Protein AF-A0A7H4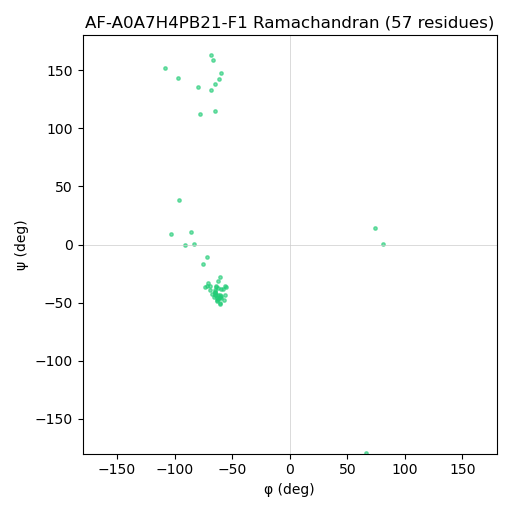PB21-F1 (afdb_monomer)

Organism: NCBI:txid2058152

pLDDT: mean 84.76, std 8.22, range [54.91, 94.94]

Radius of gyration: 13.25 Å; Cα contacts (8 Å, |Δi|>4): 21; chains: 1; bounding box: 35×25×30 Å

Structure (mmCIF, N/CA/C/O backbone):
data_AF-A0A7H4PB21-F1
#
_entry.id   AF-A0A7H4PB21-F1
#
loop_
_atom_site.group_PDB
_atom_site.id
_atom_site.type_symbol
_atom_site.label_atom_id
_atom_site.label_alt_id
_atom_site.label_comp_id
_atom_site.label_asym_id
_atom_site.label_entity_id
_atom_site.label_seq_id
_atom_site.pdbx_PDB_ins_code
_atom_site.Cartn_x
_atom_site.Cartn_y
_atom_site.Cartn_z
_atom_site.occupancy
_atom_site.B_iso_or_equiv
_atom_site.auth_seq_id
_atom_site.auth_comp_id
_atom_site.auth_asym_id
_atom_site.auth_atom_id
_atom_site.pdbx_PDB_model_num
ATOM 1 N N . MET A 1 1 ? -1.595 -14.431 13.950 1.00 79.69 1 MET A N 1
ATOM 2 C CA . MET A 1 1 ? -3.022 -14.062 14.086 1.00 79.69 1 MET A CA 1
ATOM 3 C C . MET A 1 1 ? -3.312 -12.926 13.121 1.00 79.69 1 MET A C 1
ATOM 5 O O . MET A 1 1 ? -2.460 -12.049 12.987 1.00 79.69 1 MET A O 1
ATOM 9 N N . VAL A 1 2 ? -4.440 -12.967 12.411 1.00 78.81 2 VAL A N 1
ATOM 10 C CA . VAL A 1 2 ? -4.810 -11.962 11.392 1.00 78.81 2 VAL A CA 1
ATOM 11 C C . VAL A 1 2 ? -4.825 -10.557 11.997 1.00 78.81 2 VAL A C 1
ATOM 13 O O . VAL A 1 2 ? -4.344 -9.612 11.381 1.00 78.81 2 VAL A O 1
ATOM 16 N N . GLU A 1 3 ? -5.245 -10.441 13.250 1.00 82.69 3 GLU A N 1
ATOM 17 C CA . GLU A 1 3 ? -5.315 -9.219 14.048 1.00 82.69 3 GLU A CA 1
ATOM 18 C C . GLU A 1 3 ? -3.970 -8.485 14.130 1.00 82.69 3 GLU A C 1
ATOM 20 O O . GLU A 1 3 ? -3.929 -7.260 14.063 1.00 82.69 3 GLU A O 1
ATOM 25 N N . GLN A 1 4 ? -2.849 -9.211 14.200 1.00 81.38 4 GLN A N 1
ATOM 26 C CA . GLN A 1 4 ? -1.516 -8.595 14.216 1.00 81.38 4 GLN A CA 1
ATOM 27 C C . GLN A 1 4 ? -1.145 -7.988 12.859 1.00 81.38 4 GLN A C 1
ATOM 29 O O . GLN A 1 4 ? -0.453 -6.973 12.801 1.00 81.38 4 GLN A O 1
ATOM 34 N N . LEU A 1 5 ? -1.608 -8.594 11.765 1.00 81.50 5 LEU A N 1
ATOM 35 C CA . LEU A 1 5 ? -1.399 -8.074 10.414 1.00 81.50 5 LEU A CA 1
ATOM 36 C C . LEU A 1 5 ? -2.287 -6.850 10.158 1.00 81.50 5 LEU A C 1
ATOM 38 O O . LEU A 1 5 ? -1.829 -5.887 9.543 1.00 81.50 5 LEU A O 1
ATOM 42 N N . VAL A 1 6 ? -3.515 -6.855 10.693 1.00 79.44 6 VAL A N 1
ATOM 43 C CA . VAL A 1 6 ? -4.407 -5.683 10.704 1.00 79.44 6 VAL A CA 1
ATOM 44 C C . VAL A 1 6 ? -3.769 -4.528 11.477 1.00 79.44 6 VAL A C 1
ATOM 46 O O . VAL A 1 6 ? -3.653 -3.428 10.940 1.00 79.44 6 VAL A O 1
ATOM 49 N N . ALA A 1 7 ? -3.293 -4.782 12.701 1.00 80.88 7 ALA A N 1
ATOM 50 C CA . ALA A 1 7 ? -2.688 -3.762 13.562 1.00 80.88 7 ALA A CA 1
ATOM 51 C C . ALA A 1 7 ? -1.416 -3.143 12.960 1.00 80.88 7 ALA A C 1
ATOM 53 O O . ALA A 1 7 ? -1.135 -1.968 13.172 1.00 80.88 7 ALA A O 1
ATOM 54 N N . ARG A 1 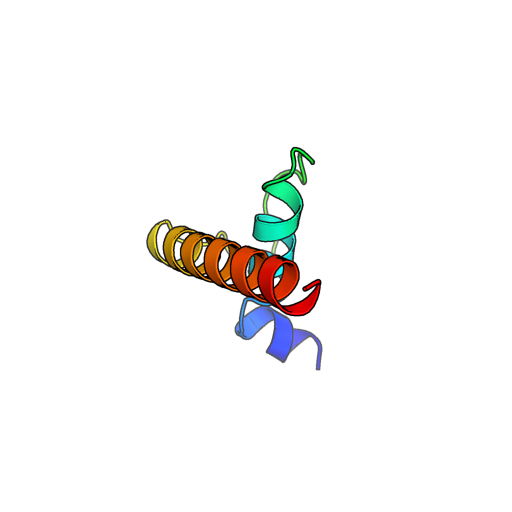8 ? -0.656 -3.921 12.180 1.00 82.38 8 ARG A N 1
ATOM 55 C CA . ARG A 1 8 ? 0.541 -3.446 11.469 1.00 82.38 8 ARG A CA 1
ATOM 56 C C . ARG A 1 8 ? 0.242 -2.765 10.130 1.00 82.38 8 ARG A C 1
ATOM 58 O O . ARG A 1 8 ? 1.176 -2.362 9.446 1.00 82.38 8 ARG A O 1
ATOM 65 N N . GLY A 1 9 ? -1.025 -2.653 9.730 1.00 83.62 9 GLY A N 1
ATOM 66 C CA . GLY A 1 9 ? -1.413 -1.963 8.499 1.00 83.62 9 GLY A CA 1
ATOM 67 C C . GLY A 1 9 ? -1.105 -2.728 7.206 1.00 83.62 9 GLY A C 1
ATOM 68 O O . GLY A 1 9 ? -1.131 -2.137 6.129 1.00 83.62 9 GLY A O 1
ATOM 69 N N . VAL A 1 10 ? -0.802 -4.031 7.282 1.00 86.69 10 VAL A N 1
ATOM 70 C CA . VAL A 1 10 ? -0.323 -4.828 6.134 1.00 86.69 10 VAL A CA 1
ATOM 71 C C . VAL A 1 10 ? -1.346 -4.843 4.999 1.00 86.69 10 VAL A C 1
ATOM 73 O O . VAL A 1 10 ? -0.993 -4.642 3.838 1.00 86.69 10 VAL A O 1
ATOM 76 N N . PHE A 1 11 ? -2.624 -5.033 5.329 1.00 87.62 11 PHE A N 1
ATOM 77 C CA . PHE A 1 11 ? -3.698 -5.109 4.339 1.00 87.62 11 PHE A CA 1
ATOM 78 C C . PHE A 1 11 ? -3.958 -3.761 3.663 1.00 87.62 11 PHE A C 1
ATOM 80 O O . PHE A 1 11 ? -4.179 -3.712 2.455 1.00 87.62 11 PHE A O 1
ATOM 87 N N . GLN A 1 12 ? -3.896 -2.662 4.417 1.00 88.38 12 GLN A N 1
ATOM 88 C CA . GLN A 1 12 ? -4.079 -1.317 3.880 1.00 88.38 12 GLN A CA 1
ATOM 89 C C . GLN A 1 12 ? -2.934 -0.929 2.946 1.00 88.38 12 GLN A C 1
ATOM 91 O O . GLN A 1 12 ? -3.185 -0.396 1.865 1.00 88.38 12 GLN A O 1
ATOM 96 N N . SER A 1 13 ? -1.697 -1.250 3.329 1.00 89.38 13 SER A N 1
ATOM 97 C CA . SER A 1 13 ? -0.510 -1.031 2.502 1.00 89.38 13 SER A CA 1
ATOM 98 C C . SER A 1 13 ? -0.568 -1.839 1.208 1.00 89.38 13 SER A C 1
ATOM 100 O O . SER A 1 13 ? -0.367 -1.283 0.130 1.00 89.38 13 SER A O 1
ATOM 102 N N . ALA A 1 14 ? -0.919 -3.127 1.291 1.00 88.25 14 ALA A N 1
ATOM 103 C CA . ALA A 1 14 ? -1.077 -3.984 0.117 1.00 88.25 14 ALA A CA 1
ATOM 104 C C . ALA A 1 14 ? -2.175 -3.467 -0.824 1.00 88.25 14 ALA A C 1
ATOM 106 O O . ALA A 1 14 ? -1.952 -3.356 -2.028 1.00 88.25 14 ALA A O 1
ATOM 107 N N . LYS A 1 15 ? -3.336 -3.088 -0.271 1.00 87.56 15 LYS A N 1
ATOM 108 C CA . LYS A 1 15 ? -4.451 -2.515 -1.037 1.00 87.56 15 LYS A CA 1
ATOM 109 C C . LYS A 1 15 ? -4.044 -1.224 -1.751 1.00 87.56 15 LYS A C 1
ATOM 111 O O . LYS A 1 15 ? -4.332 -1.069 -2.933 1.00 87.56 15 LYS A O 1
ATOM 116 N N . TYR A 1 16 ? -3.365 -0.317 -1.049 1.00 89.50 16 TYR A N 1
ATOM 117 C CA . TYR A 1 16 ? -2.916 0.954 -1.617 1.00 89.50 16 TYR A CA 1
ATOM 118 C C . TYR A 1 16 ? -1.917 0.748 -2.759 1.00 89.50 16 TYR A C 1
ATOM 120 O O . TYR A 1 16 ? -2.103 1.315 -3.832 1.00 89.50 16 TYR A O 1
ATOM 128 N N . LEU A 1 17 ? -0.906 -0.105 -2.561 1.00 88.62 17 LEU A N 1
ATOM 129 C CA . LEU A 1 17 ? 0.099 -0.396 -3.586 1.00 88.62 17 LEU A CA 1
ATOM 130 C C . LEU A 1 17 ? -0.498 -1.103 -4.811 1.00 88.62 17 LEU A C 1
ATOM 132 O O . LEU A 1 17 ? -0.164 -0.733 -5.931 1.00 88.62 17 LEU A O 1
ATOM 136 N N . ALA A 1 18 ? -1.420 -2.053 -4.619 1.00 84.25 18 ALA A N 1
ATOM 137 C CA . ALA A 1 18 ? -2.110 -2.725 -5.723 1.00 84.25 18 ALA A CA 1
ATOM 138 C C . ALA A 1 18 ? -2.983 -1.762 -6.549 1.00 84.25 18 ALA A C 1
ATOM 140 O O . ALA A 1 18 ? -3.070 -1.885 -7.768 1.00 84.25 18 ALA A O 1
ATOM 141 N N . ALA A 1 19 ? -3.602 -0.771 -5.899 1.00 84.12 19 ALA A N 1
ATOM 142 C CA . ALA A 1 19 ? -4.427 0.231 -6.569 1.00 84.12 19 ALA A CA 1
ATOM 143 C C . ALA A 1 19 ? -3.612 1.294 -7.334 1.00 84.12 19 ALA A C 1
ATOM 145 O O . ALA A 1 19 ? -4.168 1.969 -8.203 1.00 84.12 19 ALA A O 1
ATOM 146 N N . LYS A 1 20 ? -2.301 1.450 -7.066 1.00 77.62 20 LYS A N 1
ATOM 147 C CA . LYS A 1 20 ? -1.449 2.402 -7.812 1.00 77.62 20 LYS A CA 1
ATOM 148 C C . LYS A 1 20 ? -1.393 2.089 -9.306 1.00 77.62 20 LYS A C 1
ATOM 150 O O . LYS A 1 20 ? -1.226 3.007 -10.103 1.00 77.62 20 LYS A O 1
ATOM 155 N N . GLU A 1 21 ? -1.571 0.828 -9.684 1.00 72.06 21 GLU A N 1
ATOM 156 C CA . GLU A 1 21 ? -1.598 0.379 -11.076 1.00 72.06 21 GLU A CA 1
ATOM 157 C C . GLU A 1 21 ? -3.034 0.271 -11.625 1.00 72.06 21 GLU A C 1
ATOM 159 O O . GLU A 1 21 ? -3.332 -0.612 -12.417 1.00 72.06 21 GLU A O 1
ATOM 164 N N . THR A 1 22 ? -3.917 1.210 -11.255 1.00 69.88 22 THR A N 1
ATOM 165 C CA . THR A 1 22 ? -5.266 1.479 -11.821 1.00 69.88 22 THR A CA 1
ATOM 166 C C . THR A 1 22 ? -6.453 0.623 -11.372 1.00 69.88 22 THR A C 1
ATOM 168 O O . THR A 1 22 ? -7.579 0.905 -11.784 1.00 69.88 22 THR A O 1
ATOM 171 N N . VAL A 1 23 ? -6.284 -0.350 -10.475 1.00 71.00 23 VAL A N 1
ATOM 172 C CA . VAL A 1 23 ? -7.444 -1.082 -9.937 1.00 71.00 23 VAL A CA 1
ATOM 173 C C . VAL A 1 23 ? -8.151 -0.230 -8.878 1.00 71.00 23 VAL A C 1
ATOM 175 O O . VAL A 1 23 ? -7.612 -0.010 -7.793 1.00 71.00 23 VAL A O 1
ATOM 178 N N . ASP A 1 24 ? -9.373 0.232 -9.162 1.00 69.12 24 ASP A N 1
ATOM 179 C CA . ASP A 1 24 ? -10.256 0.756 -8.115 1.00 69.12 24 ASP A CA 1
ATOM 180 C C . ASP A 1 24 ? -10.615 -0.387 -7.159 1.00 69.12 24 ASP A C 1
ATOM 182 O O . ASP A 1 24 ? -11.246 -1.378 -7.529 1.00 69.12 24 ASP A O 1
ATOM 186 N N . THR A 1 25 ? -10.168 -0.264 -5.913 1.00 70.88 25 THR A N 1
ATOM 187 C CA . THR A 1 25 ? -10.354 -1.282 -4.874 1.00 70.88 25 THR A CA 1
ATOM 188 C C . THR A 1 25 ? -11.462 -0.911 -3.879 1.00 70.88 25 THR A C 1
ATOM 190 O O . THR A 1 25 ? -11.628 -1.581 -2.849 1.00 70.88 25 THR A O 1
ATOM 193 N N . GLY A 1 26 ? -12.231 0.148 -4.160 1.00 78.50 26 GLY A N 1
ATOM 194 C CA . GLY A 1 26 ? -13.349 0.607 -3.340 1.00 78.50 26 GLY A CA 1
ATOM 195 C C . GLY A 1 26 ? -12.946 1.143 -1.954 1.00 78.50 26 GLY A C 1
ATOM 196 O O . GLY A 1 26 ? -11.766 1.149 -1.582 1.00 78.50 26 GLY A O 1
ATOM 197 N N . PRO A 1 27 ? -13.919 1.571 -1.130 1.00 80.00 27 PRO A N 1
ATOM 198 C CA . PRO A 1 27 ? -13.655 2.215 0.157 1.00 80.00 27 PRO A CA 1
ATOM 199 C C . PRO A 1 27 ? -13.013 1.271 1.186 1.00 80.00 27 PRO A C 1
ATOM 201 O O . PRO A 1 27 ? -13.101 0.041 1.096 1.00 80.00 27 PRO A O 1
ATOM 204 N N . THR A 1 28 ? -12.352 1.847 2.190 1.00 82.81 28 THR A N 1
ATOM 205 C CA . THR A 1 28 ? -11.880 1.104 3.369 1.00 82.81 28 THR A CA 1
ATOM 206 C C . THR A 1 28 ? -13.082 0.656 4.207 1.00 82.81 28 THR A C 1
ATOM 208 O O . THR A 1 28 ? -13.986 1.450 4.449 1.00 82.81 28 THR A O 1
ATOM 211 N N . ARG A 1 29 ? -13.102 -0.614 4.630 1.00 84.44 29 ARG A N 1
ATOM 212 C CA . ARG A 1 29 ? -14.146 -1.196 5.493 1.00 84.44 29 ARG A CA 1
ATOM 213 C C . ARG A 1 29 ? -13.588 -1.450 6.891 1.00 84.44 29 ARG A C 1
ATOM 215 O O . ARG A 1 29 ? -12.400 -1.731 7.023 1.00 84.44 29 ARG A O 1
ATOM 222 N N . GLU A 1 30 ? -14.437 -1.417 7.911 1.00 81.31 30 GLU A N 1
ATOM 223 C CA . GLU A 1 30 ? -14.051 -1.811 9.271 1.00 81.31 30 GLU A CA 1
ATOM 224 C C . GLU A 1 30 ? -13.577 -3.279 9.321 1.00 81.31 30 GLU A C 1
ATOM 226 O O . GLU A 1 30 ? -14.059 -4.102 8.534 1.00 81.31 30 GLU A O 1
ATOM 231 N N . PRO A 1 31 ? -12.616 -3.633 10.201 1.00 81.88 31 PRO A N 1
ATOM 232 C CA . PRO A 1 31 ? -11.958 -2.806 11.227 1.00 81.88 31 PRO A CA 1
ATOM 233 C C . PRO A 1 31 ? -10.750 -2.001 10.706 1.00 81.88 31 PRO A C 1
ATOM 235 O O . PRO A 1 31 ? -9.957 -1.478 11.488 1.00 81.88 31 PRO A O 1
ATOM 238 N N . PHE A 1 32 ? -10.551 -1.935 9.389 1.00 83.94 32 PHE A N 1
ATOM 239 C CA . PHE A 1 32 ? -9.389 -1.281 8.803 1.00 83.9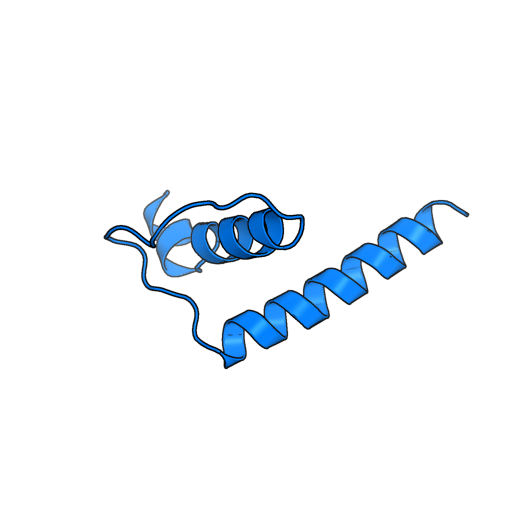4 32 PHE A CA 1
ATOM 240 C C . PHE A 1 32 ? -9.576 0.237 8.778 1.00 83.94 32 PHE A C 1
ATOM 242 O O . PHE A 1 32 ? -10.617 0.750 8.377 1.00 83.94 32 PHE A O 1
ATOM 249 N N . VAL A 1 33 ? -8.533 0.965 9.167 1.00 84.12 33 VAL A N 1
ATOM 250 C CA . VAL A 1 33 ? -8.502 2.432 9.109 1.00 84.12 33 VAL A CA 1
ATOM 251 C C . VAL A 1 33 ? -7.792 2.873 7.835 1.00 84.12 33 VAL A C 1
ATOM 253 O O . VAL A 1 33 ? -6.843 2.224 7.395 1.00 84.12 33 VAL A O 1
ATOM 256 N N . ALA A 1 34 ? -8.254 3.963 7.221 1.00 85.12 34 ALA A N 1
ATOM 257 C CA . ALA A 1 34 ? -7.602 4.530 6.047 1.00 85.12 34 ALA A CA 1
ATOM 258 C C . ALA A 1 34 ? -6.164 4.977 6.365 1.00 85.12 34 ALA A C 1
ATOM 260 O O . ALA A 1 34 ? -5.895 5.523 7.433 1.00 85.12 34 ALA A O 1
ATOM 261 N N . LEU A 1 35 ? -5.253 4.778 5.409 1.00 87.12 35 LEU A N 1
ATOM 262 C CA . LEU A 1 35 ? -3.883 5.278 5.515 1.00 87.12 35 LEU A CA 1
ATOM 263 C C . LEU A 1 35 ? -3.869 6.807 5.532 1.00 87.12 35 LEU A C 1
ATOM 265 O O . LEU A 1 35 ? -4.557 7.452 4.728 1.00 87.12 35 LEU A O 1
ATOM 269 N N . THR A 1 36 ? -3.034 7.376 6.396 1.00 89.94 36 THR A N 1
ATOM 270 C CA . THR A 1 36 ? -2.773 8.818 6.416 1.00 89.94 36 THR A CA 1
ATOM 271 C C . THR A 1 36 ? -2.004 9.248 5.164 1.00 89.94 36 THR A C 1
ATOM 273 O O . THR A 1 36 ? -1.394 8.431 4.473 1.00 89.94 36 THR A O 1
ATOM 276 N N . ALA A 1 37 ? -2.000 10.550 4.866 1.00 89.00 37 ALA A N 1
ATOM 277 C CA . ALA A 1 37 ? -1.209 11.089 3.758 1.00 89.00 37 ALA A CA 1
ATOM 278 C C . ALA A 1 37 ? 0.295 10.786 3.913 1.00 89.00 37 ALA A C 1
ATOM 280 O O . ALA A 1 37 ? 0.946 10.439 2.933 1.00 89.00 37 ALA A O 1
ATOM 281 N N . ALA A 1 38 ? 0.819 10.841 5.144 1.00 91.38 38 ALA A N 1
ATOM 282 C CA . ALA A 1 38 ? 2.213 10.510 5.434 1.00 91.38 38 ALA A CA 1
ATOM 283 C C . ALA A 1 38 ? 2.526 9.036 5.124 1.00 91.38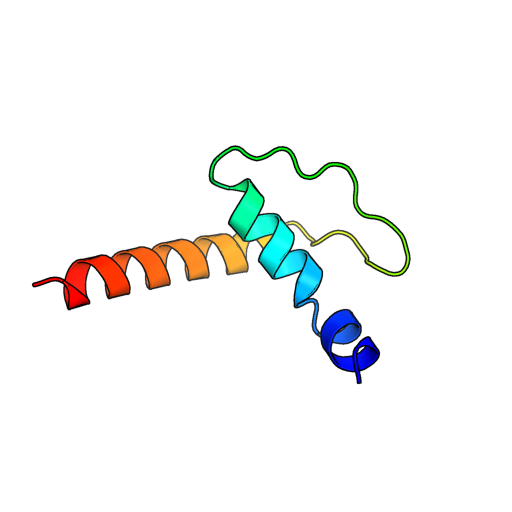 38 ALA A C 1
ATOM 285 O O . ALA A 1 38 ? 3.463 8.750 4.385 1.00 91.38 38 ALA A O 1
ATOM 286 N N . GLN A 1 39 ? 1.683 8.107 5.590 1.00 90.56 39 GLN A N 1
ATOM 287 C CA . GLN A 1 39 ? 1.849 6.672 5.324 1.00 90.56 39 GLN A CA 1
ATOM 288 C C . GLN A 1 39 ? 1.765 6.341 3.829 1.00 90.56 39 GLN A C 1
ATOM 290 O O . GLN A 1 39 ? 2.499 5.490 3.335 1.00 90.56 39 GLN A O 1
ATOM 295 N N . LYS A 1 40 ? 0.882 7.020 3.086 1.00 90.81 40 LYS A N 1
ATOM 296 C CA . LYS A 1 40 ? 0.808 6.886 1.623 1.00 90.81 40 LYS A CA 1
ATOM 297 C C . LYS A 1 40 ? 2.106 7.335 0.946 1.00 90.81 40 LYS A C 1
ATOM 2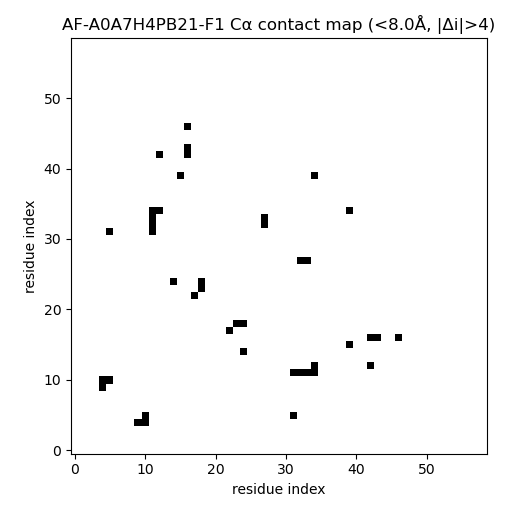99 O O . LYS A 1 40 ? 2.587 6.623 0.071 1.00 90.81 40 LYS A O 1
ATOM 304 N N . GLY A 1 41 ? 2.687 8.453 1.385 1.00 91.88 41 GLY A N 1
ATOM 305 C CA . GLY A 1 41 ? 3.982 8.934 0.896 1.00 91.88 41 GLY A CA 1
ATOM 306 C C . GLY A 1 41 ? 5.121 7.943 1.159 1.00 91.88 41 GLY A C 1
ATOM 307 O O . GLY A 1 41 ? 5.867 7.605 0.246 1.00 91.88 41 GLY A O 1
ATOM 308 N N . GLU A 1 42 ? 5.197 7.382 2.369 1.00 93.56 42 GLU A N 1
ATOM 309 C CA . GLU A 1 42 ? 6.195 6.353 2.708 1.00 93.56 42 GLU A CA 1
ATOM 310 C C . GLU A 1 42 ? 6.071 5.097 1.824 1.00 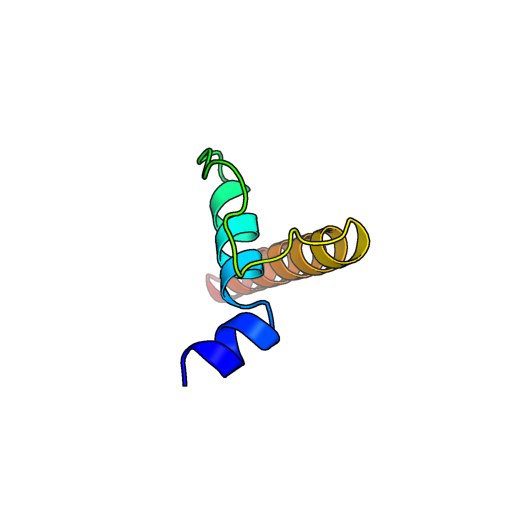93.56 42 GLU A C 1
ATOM 312 O O . GLU A 1 42 ? 7.078 4.506 1.412 1.00 93.56 42 GLU A O 1
ATOM 317 N N . LEU A 1 43 ? 4.837 4.690 1.505 1.00 93.62 43 LEU A N 1
ATOM 318 C CA . LEU A 1 43 ? 4.563 3.577 0.593 1.00 93.62 43 LEU A CA 1
ATOM 319 C C . LEU A 1 43 ? 4.931 3.908 -0.857 1.00 93.62 43 LEU A C 1
ATOM 321 O O . LEU A 1 43 ? 5.424 3.030 -1.564 1.00 93.62 43 LEU A O 1
ATOM 325 N N . ASP A 1 44 ? 4.743 5.152 -1.293 1.00 93.81 44 ASP A N 1
ATOM 326 C CA . ASP A 1 44 ? 5.153 5.608 -2.623 1.00 93.81 44 ASP A CA 1
ATOM 327 C C . ASP A 1 44 ? 6.684 5.563 -2.775 1.00 93.81 44 ASP A C 1
ATOM 329 O O . ASP A 1 44 ? 7.199 5.028 -3.763 1.00 93.81 44 ASP A O 1
ATOM 333 N N . ASP A 1 45 ? 7.422 6.008 -1.758 1.00 94.94 45 ASP A N 1
ATOM 334 C CA . ASP A 1 45 ? 8.886 5.922 -1.731 1.00 94.94 45 ASP A CA 1
ATOM 335 C C . ASP A 1 45 ? 9.385 4.472 -1.697 1.00 94.94 45 ASP A C 1
AT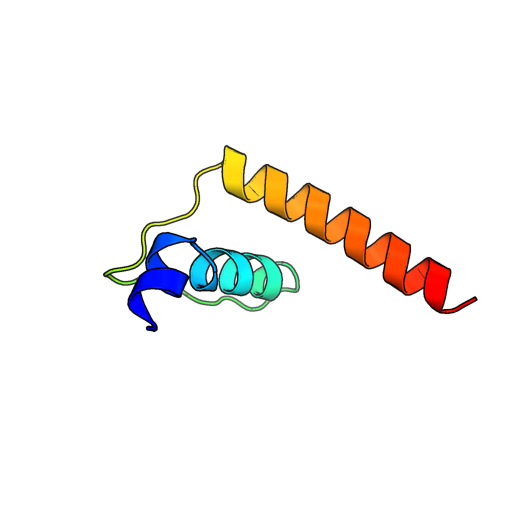OM 337 O O . ASP A 1 45 ? 10.394 4.121 -2.324 1.00 94.94 45 ASP A O 1
ATOM 341 N N . LEU A 1 46 ? 8.700 3.599 -0.950 1.00 92.81 46 LEU A N 1
ATOM 342 C CA . LEU A 1 46 ? 8.984 2.164 -0.950 1.00 92.81 46 LEU A CA 1
ATOM 343 C C . LEU A 1 46 ? 8.734 1.548 -2.332 1.00 92.81 46 LEU A C 1
ATOM 345 O O . LEU A 1 46 ? 9.589 0.819 -2.834 1.00 92.81 46 LEU A O 1
ATOM 349 N N . TYR A 1 47 ? 7.612 1.876 -2.970 1.00 92.44 47 TYR A N 1
ATOM 350 C CA . TYR A 1 47 ? 7.262 1.394 -4.304 1.00 92.44 47 TYR A CA 1
ATOM 351 C C . TYR A 1 47 ? 8.342 1.739 -5.339 1.00 92.44 47 TYR A C 1
ATOM 353 O O . TYR A 1 47 ? 8.809 0.862 -6.071 1.00 92.44 47 TYR A O 1
ATOM 361 N N . LEU A 1 48 ? 8.813 2.989 -5.354 1.00 93.38 48 LEU A N 1
ATOM 362 C CA . LEU A 1 48 ? 9.883 3.426 -6.257 1.00 93.38 48 LEU A CA 1
ATOM 363 C C . LEU A 1 48 ? 11.218 2.721 -5.982 1.00 93.38 48 LEU A C 1
ATOM 365 O O . LEU A 1 48 ? 11.972 2.433 -6.914 1.00 93.38 48 LEU A O 1
ATOM 369 N N . ARG A 1 49 ? 11.541 2.448 -4.712 1.00 94.62 49 ARG A N 1
ATOM 370 C CA . ARG A 1 49 ? 12.738 1.670 -4.346 1.00 94.62 49 ARG A CA 1
ATOM 371 C C . ARG A 1 49 ? 12.646 0.227 -4.836 1.00 94.62 49 ARG A C 1
ATOM 373 O O . ARG A 1 49 ? 13.603 -0.256 -5.430 1.00 94.62 49 ARG A O 1
ATOM 380 N N . LEU A 1 50 ? 11.500 -0.426 -4.646 1.00 91.25 50 LEU A N 1
ATOM 381 C CA . LEU A 1 50 ? 11.275 -1.800 -5.104 1.00 91.25 50 LEU A CA 1
ATOM 382 C C . LEU A 1 50 ? 11.335 -1.909 -6.630 1.00 91.25 50 LEU A C 1
ATOM 384 O O . LEU A 1 50 ? 11.988 -2.808 -7.148 1.00 91.25 50 LEU A O 1
ATOM 388 N N . ARG A 1 51 ? 10.719 -0.970 -7.358 1.00 90.94 51 ARG A N 1
ATOM 389 C CA . ARG A 1 51 ? 10.769 -0.931 -8.830 1.00 90.94 51 ARG A CA 1
ATOM 390 C C . ARG A 1 51 ? 12.193 -0.785 -9.360 1.00 90.94 51 ARG A C 1
ATOM 392 O O . ARG A 1 51 ? 12.545 -1.490 -10.297 1.00 90.94 51 ARG A O 1
ATOM 399 N N . ARG A 1 52 ? 12.998 0.097 -8.754 1.00 94.00 52 ARG A N 1
ATOM 400 C CA . ARG A 1 52 ? 14.423 0.233 -9.096 1.00 94.00 52 ARG A CA 1
ATOM 401 C C . ARG A 1 52 ? 15.176 -1.065 -8.841 1.00 94.00 52 ARG A C 1
ATOM 403 O O . ARG A 1 52 ? 15.775 -1.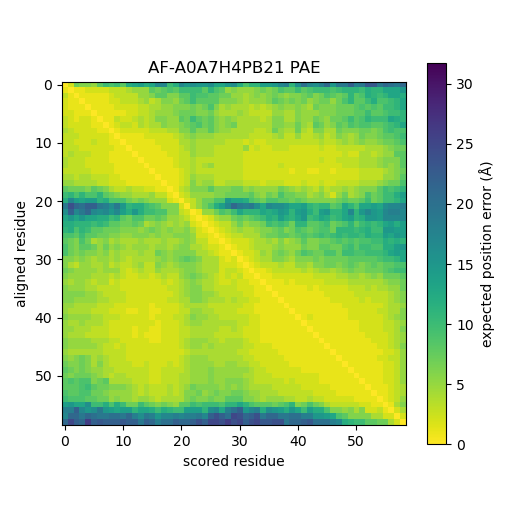591 -9.760 1.00 94.00 52 ARG A O 1
ATOM 410 N N . TYR A 1 53 ? 15.037 -1.633 -7.644 1.00 93.38 53 TYR A N 1
ATOM 411 C CA . TYR A 1 53 ? 15.692 -2.894 -7.302 1.00 93.38 53 TYR A CA 1
ATOM 412 C C . TYR A 1 53 ? 15.335 -4.038 -8.263 1.00 93.38 53 TYR A C 1
ATOM 414 O O . TYR A 1 53 ? 16.216 -4.770 -8.691 1.00 93.38 53 TYR A O 1
ATOM 422 N N . ILE A 1 54 ? 14.057 -4.184 -8.631 1.00 92.00 54 ILE A N 1
ATOM 423 C CA . ILE A 1 54 ? 13.609 -5.212 -9.585 1.00 92.00 54 ILE A CA 1
ATOM 424 C C . ILE A 1 54 ? 14.191 -4.966 -10.983 1.00 92.00 54 ILE A C 1
ATOM 426 O O . ILE A 1 54 ? 14.586 -5.920 -11.645 1.00 92.00 54 ILE A O 1
ATOM 430 N N . ALA A 1 55 ? 14.237 -3.709 -11.434 1.00 92.56 55 ALA A N 1
ATOM 431 C CA . ALA A 1 55 ? 14.829 -3.359 -12.723 1.00 92.56 55 ALA A CA 1
ATOM 432 C C . ALA A 1 55 ? 16.341 -3.642 -12.750 1.00 92.56 55 ALA A C 1
ATOM 434 O O . ALA A 1 55 ? 16.833 -4.201 -13.726 1.00 92.56 55 ALA A O 1
ATOM 435 N N . ASP A 1 56 ? 17.045 -3.318 -11.663 1.00 90.69 56 ASP A N 1
ATOM 436 C CA . ASP A 1 56 ? 18.489 -3.523 -11.523 1.00 90.69 56 ASP A CA 1
ATOM 437 C C . ASP A 1 56 ? 18.843 -5.013 -11.370 1.00 90.69 56 ASP A C 1
ATOM 439 O O . ASP A 1 56 ? 19.848 -5.466 -11.904 1.00 90.69 56 ASP A O 1
ATOM 443 N N . ALA A 1 57 ? 18.006 -5.801 -10.685 1.00 80.31 57 ALA A N 1
ATOM 444 C CA . ALA A 1 57 ? 18.184 -7.250 -10.538 1.00 80.31 57 ALA A CA 1
ATOM 445 C C . ALA A 1 57 ? 17.902 -8.044 -11.830 1.00 80.31 57 ALA A C 1
ATOM 447 O O . ALA A 1 57 ? 18.148 -9.249 -11.873 1.00 80.31 57 ALA A O 1
ATOM 448 N N . GLY A 1 58 ? 17.335 -7.394 -12.850 1.00 63.59 58 GLY A N 1
ATOM 449 C CA . GLY A 1 58 ? 17.103 -7.967 -14.175 1.00 63.59 58 GLY A CA 1
ATOM 450 C C . GLY A 1 58 ? 18.246 -7.745 -15.173 1.00 63.59 58 GLY A C 1
ATOM 451 O O . GLY A 1 58 ? 18.105 -8.182 -16.317 1.00 63.59 58 GLY A O 1
ATOM 452 N N . GLN A 1 59 ? 19.325 -7.055 -14.776 1.00 54.91 59 GLN A N 1
ATOM 453 C CA . GLN A 1 59 ? 20.573 -6.913 -15.544 1.00 54.91 59 GLN A CA 1
ATO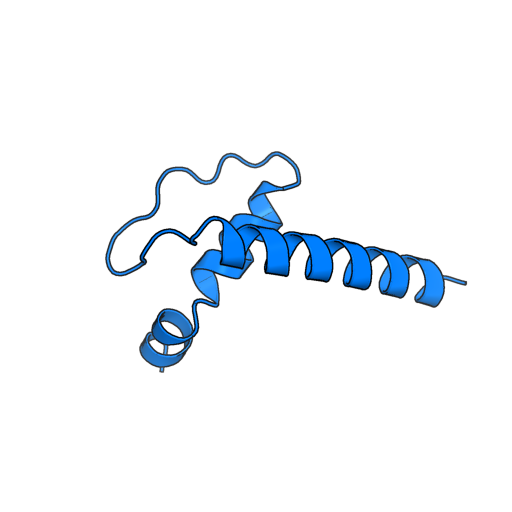M 454 C C . GLN A 1 59 ? 21.597 -7.981 -15.156 1.00 54.91 59 GLN A C 1
ATOM 456 O O . GLN A 1 59 ? 22.369 -8.376 -16.059 1.00 54.91 59 GLN A O 1
#

Mean predicted aligned error: 5.38 Å

Foldseek 3Di:
DVVVCQVVCVVLLVLLLVCVVPDPPDDDDPPHDHDDPVRSVVSVVVSVVVVVVVVVVVD

Solvent-accessible surface area (backbone atoms only — not comparable to full-atom values): 3712 Å² total; per-residue (Å²): 113,73,66,61,43,57,76,68,42,50,63,57,52,51,52,53,60,59,32,72,78,73,48,86,77,72,79,80,54,85,96,55,72,77,78,51,74,66,58,49,50,56,49,50,57,48,49,57,51,51,53,48,51,57,58,60,74,72,111

Nearest PDB structures (foldseek):
  6h4e-assembly1_A  TM=6.891E-01  e=5.661E-01  Proteus mirabilis HI4320
  8a4b-assembly1_A  TM=3.861E-01  e=9.658E+00  Homo sapiens

Secondary structure (DSSP, 8-state):
-HHHHHHTTHHHHHHHHHHTTT-------TTPPPPPHHHHHHHHHHHHHHHHHHHHTT-

Sequence (59 aa):
MVEQLVARGVFQSAKYLAAKETVDTGPTREPFVALTAAQKGELDDLYLRLRRYIADAGQ